Protein AF-A0A844P976-F1 (afdb_monomer)

Organism: Aliivibrio fischeri (NCBI:txid668)

InterPro domains:
  IPR026889 Transposase zinc-binding domain [PF14319] (6-69)

Solvent-accessible surface area (backbone atoms only — not comparable to full-atom values): 4334 Å² total; per-residue (Å²): 122,62,87,51,90,58,44,46,60,57,50,44,71,78,40,52,93,79,51,56,68,69,58,56,50,54,53,50,45,46,72,46,45,51,32,66,87,55,40,63,46,82,42,70,57,92,49,90,90,50,88,59,72,47,76,49,42,32,62,62,71,39,70,87,21,93,88,60,28,121

Mean predicted aligned error: 5.22 Å

Structure (mmCIF, N/CA/C/O backbone):
data_AF-A0A844P976-F1
#
_entry.id   AF-A0A844P976-F1
#
loop_
_atom_site.group_PDB
_atom_site.id
_atom_site.type_symbol
_atom_site.label_atom_id
_atom_site.label_alt_id
_atom_site.label_comp_id
_atom_site.label_asym_id
_atom_site.label_entity_id
_atom_site.label_seq_id
_atom_site.pdbx_PDB_ins_code
_atom_site.Cartn_x
_atom_site.Cartn_y
_atom_site.Cartn_z
_atom_site.occupancy
_atom_site.B_iso_or_equiv
_atom_site.auth_seq_id
_a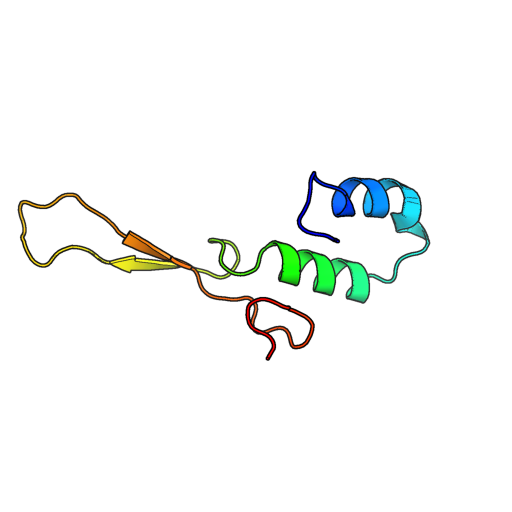tom_site.auth_comp_id
_atom_site.auth_asym_id
_atom_site.auth_atom_id
_atom_site.pdbx_PDB_model_num
ATOM 1 N N . LEU A 1 1 ? 16.671 5.314 2.226 1.00 55.25 1 LEU A N 1
ATOM 2 C CA . LEU A 1 1 ? 17.011 6.028 0.972 1.00 55.25 1 LEU A CA 1
ATOM 3 C C . LEU A 1 1 ? 15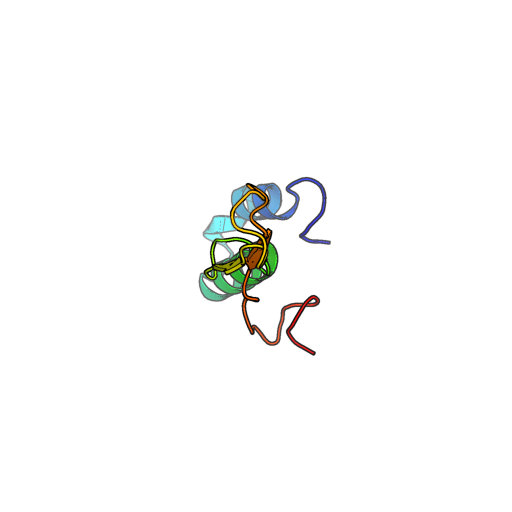.823 6.756 0.332 1.00 55.25 1 LEU A C 1
ATOM 5 O O . LEU A 1 1 ? 15.918 7.962 0.178 1.00 55.25 1 LEU A O 1
ATOM 9 N N . PHE A 1 2 ? 14.712 6.090 -0.014 1.00 59.38 2 PHE A N 1
ATOM 10 C CA . PHE A 1 2 ? 13.629 6.729 -0.795 1.00 59.38 2 PHE A CA 1
ATOM 11 C C . PHE A 1 2 ? 12.642 7.606 0.004 1.00 59.38 2 PHE A C 1
ATOM 13 O O . PHE A 1 2 ? 12.101 8.554 -0.552 1.00 59.38 2 PHE A O 1
ATOM 20 N N . ASN A 1 3 ? 12.440 7.332 1.299 1.00 58.81 3 ASN A N 1
ATOM 21 C CA . ASN A 1 3 ? 11.468 8.039 2.156 1.00 58.81 3 ASN A CA 1
ATOM 22 C C . ASN A 1 3 ? 11.934 9.414 2.680 1.00 58.81 3 ASN A C 1
ATOM 24 O O . ASN A 1 3 ? 11.155 10.099 3.333 1.00 58.81 3 ASN A O 1
ATOM 28 N N . SER A 1 4 ? 13.190 9.813 2.457 1.00 60.09 4 SER A N 1
ATOM 29 C CA . SER A 1 4 ? 13.718 11.077 2.991 1.00 60.09 4 SER A CA 1
ATOM 30 C C . SER A 1 4 ? 13.659 12.184 1.934 1.00 60.09 4 SER A C 1
ATOM 32 O O . SER A 1 4 ? 14.101 11.979 0.803 1.00 60.09 4 SER A O 1
ATOM 34 N N . GLN A 1 5 ? 13.115 13.347 2.310 1.00 62.81 5 GLN A N 1
ATOM 35 C CA . GLN A 1 5 ? 13.246 14.633 1.601 1.00 62.81 5 GLN A CA 1
ATOM 36 C C .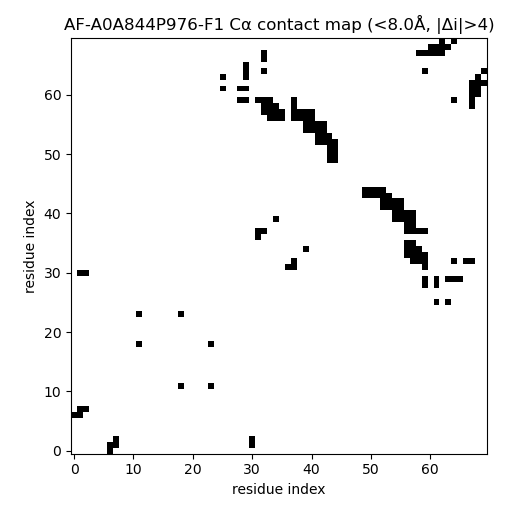 GLN A 1 5 ? 12.901 14.628 0.094 1.00 62.81 5 GLN A C 1
ATOM 38 O O . GLN A 1 5 ? 13.545 15.317 -0.699 1.00 62.81 5 GLN A O 1
ATOM 43 N N . ASN A 1 6 ? 11.884 13.867 -0.334 1.00 75.56 6 ASN A N 1
ATOM 44 C CA . ASN A 1 6 ? 11.460 13.782 -1.744 1.00 75.56 6 ASN A CA 1
ATOM 45 C C . ASN A 1 6 ? 12.563 13.320 -2.720 1.00 75.56 6 ASN A C 1
ATOM 47 O O . ASN A 1 6 ? 12.480 13.574 -3.924 1.00 75.56 6 ASN A O 1
ATOM 51 N N . ASN A 1 7 ? 13.584 12.605 -2.234 1.00 85.00 7 ASN A N 1
ATOM 52 C CA . ASN A 1 7 ? 14.698 12.137 -3.063 1.00 85.00 7 ASN A CA 1
ATOM 53 C C . ASN A 1 7 ? 14.236 11.250 -4.228 1.00 85.00 7 ASN A C 1
ATOM 55 O O . ASN A 1 7 ? 14.778 11.350 -5.327 1.00 85.00 7 ASN A O 1
ATOM 59 N N . TRP 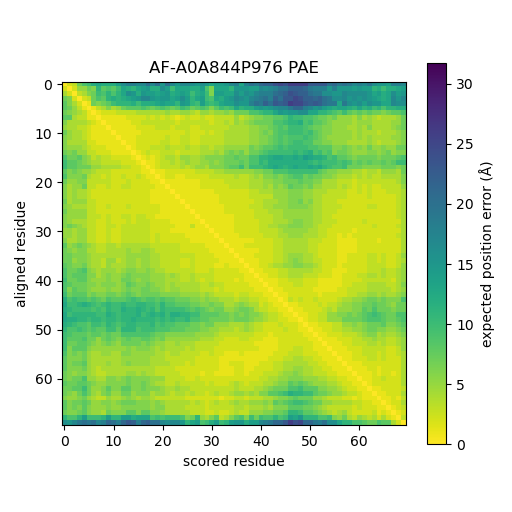A 1 8 ? 13.193 10.437 -4.022 1.00 87.94 8 TRP A N 1
ATOM 60 C CA . TRP A 1 8 ? 12.589 9.656 -5.103 1.00 87.94 8 TRP A CA 1
ATOM 61 C C . TRP A 1 8 ? 11.995 10.531 -6.209 1.00 87.94 8 TRP A C 1
ATOM 63 O O . TRP A 1 8 ? 12.241 10.264 -7.379 1.00 87.94 8 TRP A O 1
ATOM 73 N N . LEU A 1 9 ? 11.253 11.588 -5.863 1.00 87.56 9 LEU A N 1
ATOM 74 C CA . LEU A 1 9 ? 10.630 12.467 -6.856 1.00 87.56 9 LEU A CA 1
ATOM 75 C C . LEU A 1 9 ? 11.685 13.185 -7.703 1.00 87.56 9 LEU A C 1
ATOM 77 O O . LEU A 1 9 ? 11.555 13.235 -8.923 1.00 87.56 9 LEU A O 1
ATOM 81 N N . LYS A 1 10 ? 12.766 13.666 -7.073 1.00 89.38 10 LYS A N 1
ATOM 82 C CA . LYS A 1 10 ? 13.910 14.269 -7.778 1.00 89.38 10 LYS A CA 1
ATOM 83 C C . LYS A 1 10 ? 14.587 13.267 -8.717 1.00 89.38 10 LYS A C 1
ATOM 85 O O . LYS A 1 10 ? 14.843 13.576 -9.878 1.00 89.38 10 LYS A O 1
ATOM 90 N N . PHE A 1 11 ? 14.844 12.052 -8.234 1.00 90.31 11 PHE A N 1
ATOM 91 C CA . PHE A 1 11 ? 15.447 10.992 -9.040 1.00 90.31 11 PHE A CA 1
ATOM 92 C C . PHE A 1 11 ? 14.557 10.598 -10.225 1.00 90.31 11 PHE A C 1
ATOM 94 O O . PHE A 1 11 ? 15.049 10.503 -11.349 1.00 90.31 11 PHE A O 1
ATOM 101 N N . LEU A 1 12 ? 13.255 10.420 -9.987 1.00 91.69 12 LEU A N 1
ATOM 102 C CA . LEU A 1 12 ? 12.269 10.088 -11.008 1.00 91.69 12 LEU A CA 1
ATOM 103 C C . LEU A 1 12 ? 12.203 11.174 -12.079 1.00 91.69 12 LEU A C 1
ATOM 105 O O . LEU A 1 12 ? 12.245 10.843 -13.257 1.00 91.69 12 LEU A O 1
ATOM 109 N N . HIS A 1 13 ? 12.146 12.448 -11.687 1.00 91.19 13 HIS A N 1
ATOM 110 C CA . HIS A 1 13 ? 12.131 13.571 -12.623 1.00 91.19 13 HIS A CA 1
ATOM 111 C C . HIS A 1 13 ? 13.343 13.540 -13.568 1.00 91.19 13 HIS A C 1
ATOM 113 O O . HIS A 1 13 ? 13.185 13.658 -14.779 1.00 91.19 13 HIS A O 1
ATOM 119 N N . ASN A 1 14 ? 14.538 13.288 -13.027 1.00 92.69 14 ASN A N 1
ATOM 120 C CA . ASN A 1 14 ? 15.781 13.314 -13.800 1.00 92.69 14 ASN A CA 1
ATOM 121 C C . ASN A 1 14 ? 16.028 12.040 -14.630 1.00 92.69 14 ASN A C 1
ATOM 123 O O . ASN A 1 14 ? 16.823 12.072 -15.562 1.00 92.69 14 ASN A O 1
ATOM 127 N N . ASN A 1 15 ? 15.375 10.918 -14.304 1.00 92.44 15 ASN A N 1
ATOM 128 C CA . ASN A 1 15 ? 15.666 9.607 -14.905 1.00 92.44 15 ASN A CA 1
ATOM 129 C C . ASN A 1 15 ? 14.443 8.926 -15.535 1.00 92.44 15 ASN A C 1
ATOM 131 O O . ASN A 1 15 ? 14.531 7.762 -15.925 1.00 92.44 15 ASN A O 1
ATOM 135 N N . LYS A 1 16 ? 13.300 9.617 -15.650 1.00 88.44 16 LYS A N 1
ATOM 136 C CA . LYS A 1 16 ? 12.015 9.025 -16.065 1.00 88.44 16 LYS A CA 1
ATOM 137 C C . LYS A 1 16 ? 12.105 8.223 -17.366 1.00 88.44 16 LYS A C 1
ATOM 139 O O . LYS A 1 16 ? 11.533 7.143 -17.435 1.00 88.44 16 LYS A O 1
ATOM 144 N N . ALA A 1 17 ? 12.837 8.726 -18.362 1.00 91.06 17 ALA A N 1
ATOM 145 C CA . ALA A 1 17 ? 12.987 8.079 -19.668 1.00 91.06 17 ALA A CA 1
ATOM 146 C C . ALA A 1 17 ? 13.745 6.737 -19.612 1.00 91.06 17 ALA A C 1
ATOM 148 O O . ALA A 1 17 ? 13.535 5.880 -20.462 1.00 91.06 17 ALA A O 1
ATOM 149 N N . ASN A 1 18 ? 14.589 6.540 -18.595 1.00 92.75 18 ASN A N 1
ATOM 150 C CA . ASN A 1 18 ? 15.446 5.360 -18.451 1.00 92.75 18 ASN A CA 1
ATOM 151 C C . ASN A 1 18 ? 14.880 4.323 -17.467 1.00 92.75 18 ASN A C 1
ATOM 153 O O . ASN A 1 18 ? 15.443 3.239 -17.305 1.00 92.75 18 ASN A O 1
ATOM 157 N N . LEU A 1 19 ? 13.781 4.643 -16.777 1.00 93.56 19 LEU A N 1
ATOM 158 C CA . LEU A 1 19 ? 13.193 3.778 -15.761 1.00 93.56 19 LEU A CA 1
ATOM 159 C C . LEU A 1 19 ? 12.045 2.954 -16.332 1.00 93.56 19 LEU A C 1
ATOM 161 O O . LEU A 1 19 ? 11.113 3.468 -16.945 1.00 93.56 19 LEU A O 1
ATOM 165 N N . ARG A 1 20 ? 12.069 1.650 -16.046 1.00 94.56 20 ARG A N 1
ATOM 166 C CA . ARG A 1 20 ? 10.940 0.768 -16.349 1.00 94.56 20 ARG A CA 1
ATOM 167 C C . ARG A 1 20 ? 9.736 1.155 -15.493 1.00 94.56 20 ARG A C 1
ATOM 169 O O . ARG A 1 20 ? 9.880 1.373 -14.28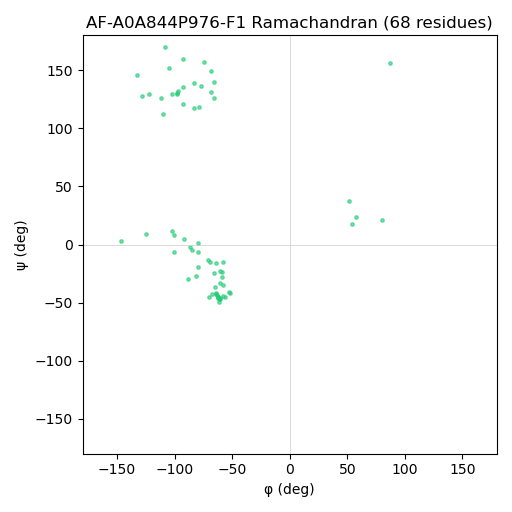8 1.00 94.56 20 ARG A O 1
ATOM 176 N N . ALA A 1 21 ? 8.545 1.123 -16.085 1.00 92.81 21 ALA A N 1
ATOM 177 C CA . ALA A 1 21 ? 7.292 1.431 -15.394 1.00 92.81 21 ALA A CA 1
ATOM 178 C C . ALA A 1 21 ? 7.107 0.614 -14.101 1.00 92.81 21 ALA A C 1
ATOM 180 O O . ALA A 1 21 ? 6.754 1.176 -13.069 1.00 92.81 21 ALA A O 1
ATOM 181 N N . VAL A 1 22 ? 7.461 -0.677 -14.117 1.00 91.75 22 VAL A N 1
ATOM 182 C CA . VAL A 1 22 ? 7.371 -1.563 -12.941 1.00 91.75 2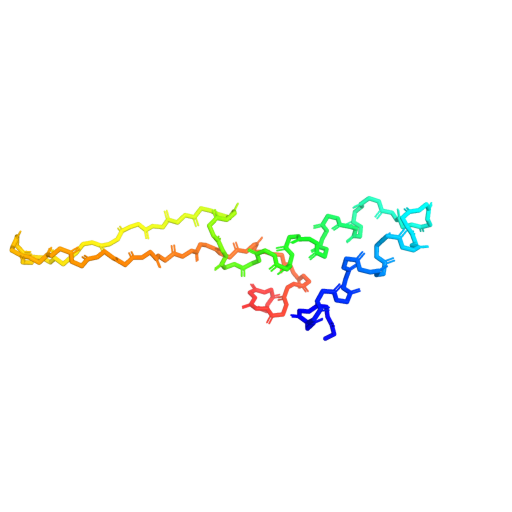2 VAL A CA 1
ATOM 183 C C . VAL A 1 22 ? 8.231 -1.097 -11.758 1.00 91.75 22 VAL A C 1
ATOM 185 O O . VAL A 1 22 ? 7.847 -1.263 -10.603 1.00 91.75 22 VAL A O 1
ATOM 188 N N . VAL A 1 23 ? 9.387 -0.476 -12.017 1.00 91.06 23 VAL A N 1
ATOM 189 C CA . VAL A 1 23 ? 10.241 0.074 -10.952 1.00 91.06 23 VAL A CA 1
ATOM 190 C C . VAL A 1 23 ? 9.560 1.289 -10.335 1.00 91.06 23 VAL A C 1
ATOM 192 O O . VAL A 1 23 ? 9.486 1.400 -9.113 1.00 91.06 23 VAL A O 1
ATOM 195 N N . ILE A 1 24 ? 9.018 2.167 -11.180 1.00 91.88 24 ILE A N 1
ATOM 196 C CA . ILE A 1 24 ? 8.307 3.368 -10.741 1.00 91.88 24 ILE A CA 1
ATOM 197 C C . ILE A 1 24 ? 7.090 2.979 -9.898 1.00 91.88 24 ILE A C 1
ATOM 199 O O . ILE A 1 24 ? 6.897 3.528 -8.812 1.00 91.88 24 ILE A O 1
ATOM 203 N N . GLU A 1 25 ? 6.308 2.003 -10.358 1.00 90.88 25 GLU A N 1
ATOM 204 C CA . GLU A 1 25 ? 5.133 1.494 -9.654 1.00 90.88 25 GLU A CA 1
ATOM 205 C C . GLU A 1 25 ? 5.504 0.896 -8.293 1.00 90.88 25 GLU A C 1
ATOM 207 O O . GLU A 1 25 ? 4.916 1.269 -7.279 1.00 90.88 25 GLU A O 1
ATOM 212 N N . ASN A 1 26 ? 6.512 0.020 -8.239 1.00 90.62 26 ASN A N 1
ATOM 213 C CA . ASN A 1 26 ? 6.916 -0.644 -7.000 1.00 90.62 26 ASN A CA 1
ATOM 214 C C . ASN A 1 26 ? 7.454 0.340 -5.957 1.00 90.62 26 ASN A C 1
ATOM 216 O O . ASN A 1 26 ? 7.103 0.240 -4.778 1.00 90.62 26 ASN A O 1
ATOM 220 N N . VAL A 1 27 ? 8.279 1.306 -6.375 1.00 90.44 27 VAL A N 1
ATOM 221 C CA . VAL A 1 27 ? 8.797 2.332 -5.462 1.00 90.44 27 VAL A CA 1
ATOM 222 C C . VAL A 1 27 ? 7.665 3.247 -5.002 1.00 90.44 27 VAL A C 1
ATOM 224 O O . VAL A 1 27 ? 7.551 3.501 -3.807 1.00 90.44 27 VAL A O 1
ATOM 227 N N . THR A 1 28 ? 6.768 3.667 -5.896 1.00 90.06 28 THR A N 1
ATOM 228 C CA . THR A 1 28 ? 5.612 4.505 -5.530 1.00 90.06 28 THR A CA 1
ATOM 229 C C . THR A 1 28 ? 4.687 3.780 -4.549 1.00 90.06 28 THR A C 1
ATOM 231 O O . THR A 1 28 ? 4.353 4.334 -3.504 1.00 90.06 28 THR A O 1
ATOM 234 N N . LYS A 1 29 ? 4.357 2.504 -4.802 1.00 90.81 29 LYS A N 1
ATOM 235 C CA . LYS A 1 29 ? 3.581 1.668 -3.871 1.00 90.81 29 LYS A CA 1
ATOM 236 C C . LYS A 1 29 ? 4.251 1.556 -2.502 1.00 90.81 29 LYS A C 1
ATOM 238 O O . LYS A 1 29 ? 3.579 1.674 -1.478 1.00 90.81 29 LYS A O 1
ATOM 243 N N . MET A 1 30 ? 5.566 1.344 -2.471 1.00 92.06 30 MET A N 1
ATOM 244 C CA . MET A 1 30 ? 6.331 1.276 -1.226 1.00 92.06 30 MET A CA 1
ATOM 245 C C . MET A 1 30 ? 6.290 2.602 -0.453 1.00 92.06 30 MET A C 1
ATOM 247 O O . MET A 1 30 ? 6.101 2.577 0.762 1.00 92.06 30 MET A O 1
ATOM 251 N N . LEU A 1 31 ? 6.449 3.741 -1.133 1.00 91.00 31 LEU A N 1
ATOM 252 C CA . LEU A 1 31 ? 6.416 5.074 -0.515 1.00 91.00 31 LEU A CA 1
ATOM 253 C C . LEU A 1 31 ? 5.036 5.412 0.061 1.00 91.00 31 LEU A C 1
ATOM 255 O O . LEU A 1 31 ? 4.942 6.004 1.132 1.00 91.00 31 LEU A O 1
ATOM 259 N N . SER A 1 32 ? 3.963 4.992 -0.610 1.00 92.00 32 SER A N 1
ATOM 260 C CA . SER A 1 32 ? 2.587 5.197 -0.145 1.00 92.00 32 SER A CA 1
ATOM 261 C C . SER A 1 32 ? 2.146 4.189 0.927 1.00 92.00 32 SER A C 1
ATOM 263 O O . SER A 1 32 ? 0.994 4.218 1.364 1.00 92.00 32 SER A O 1
ATOM 265 N N . CYS A 1 33 ? 3.011 3.261 1.350 1.00 94.00 33 CYS A N 1
ATOM 266 C CA . CYS A 1 33 ? 2.636 2.174 2.249 1.00 94.00 33 CYS A CA 1
ATOM 267 C C . CYS A 1 33 ? 2.224 2.668 3.647 1.00 94.00 33 CYS A C 1
ATOM 269 O O . CYS A 1 33 ? 3.008 3.301 4.362 1.00 94.00 33 CYS A O 1
ATOM 271 N N . GLY A 1 34 ? 1.025 2.268 4.087 1.00 92.88 34 GLY A N 1
ATOM 272 C CA . GLY A 1 34 ? 0.466 2.684 5.376 1.00 92.88 34 GLY A CA 1
ATOM 273 C C . GLY A 1 34 ? -0.144 4.085 5.339 1.00 92.88 34 GLY A C 1
ATOM 274 O O . GLY A 1 34 ? -0.265 4.723 6.379 1.00 92.88 34 GLY A O 1
ATOM 275 N N . THR A 1 35 ? -0.498 4.572 4.149 1.00 94.25 35 THR A N 1
ATOM 276 C CA . THR A 1 35 ? -1.297 5.788 3.957 1.00 94.25 35 THR A CA 1
ATOM 277 C C . THR A 1 35 ? -2.697 5.421 3.467 1.00 94.25 35 THR A C 1
ATOM 279 O O . THR A 1 35 ? -2.944 4.283 3.057 1.00 94.25 35 THR A O 1
ATOM 282 N N . ALA A 1 36 ? -3.605 6.398 3.436 1.00 95.12 36 ALA A N 1
ATOM 283 C CA . ALA A 1 36 ? -4.963 6.210 2.927 1.00 95.12 36 ALA A CA 1
ATOM 284 C C . ALA A 1 36 ? -5.031 5.724 1.462 1.00 95.12 36 ALA A C 1
ATOM 286 O O . ALA A 1 36 ? -6.068 5.208 1.053 1.00 95.12 36 ALA A O 1
ATOM 287 N N . ALA A 1 37 ? -3.935 5.807 0.695 1.00 93.56 37 ALA A N 1
ATOM 288 C CA . ALA A 1 37 ? -3.849 5.301 -0.678 1.00 93.56 37 ALA A CA 1
ATOM 289 C C . ALA A 1 37 ? -4.133 3.791 -0.808 1.00 93.56 37 ALA A C 1
ATOM 291 O O . ALA A 1 37 ? -4.533 3.338 -1.875 1.00 93.56 37 ALA A O 1
ATOM 292 N N . PHE A 1 38 ? -3.942 3.012 0.264 1.00 93.00 38 PHE A N 1
ATOM 293 C CA . PHE A 1 38 ? -4.248 1.573 0.293 1.00 93.00 38 PHE A CA 1
ATOM 294 C C . PHE A 1 38 ? -5.558 1.245 1.022 1.00 93.00 38 PHE A C 1
ATOM 296 O O . PHE A 1 38 ? -5.844 0.082 1.303 1.00 93.00 38 PHE A O 1
ATOM 303 N N . GLY A 1 39 ? -6.366 2.262 1.318 1.00 95.25 39 GLY A N 1
ATOM 304 C CA . GLY A 1 39 ? -7.590 2.131 2.094 1.00 95.25 39 GLY A CA 1
ATOM 305 C C . GLY A 1 39 ? -7.356 2.245 3.598 1.00 95.25 39 GLY A C 1
ATOM 306 O O . GLY A 1 39 ? -6.265 1.994 4.122 1.00 95.25 39 GLY A O 1
ATOM 307 N N . SER A 1 40 ? -8.418 2.633 4.299 1.00 97.06 40 SER A N 1
ATOM 308 C CA . SER A 1 40 ? -8.409 2.882 5.739 1.00 97.06 40 SER A CA 1
ATOM 309 C C . SER A 1 40 ? -9.592 2.194 6.399 1.00 97.06 40 SER A C 1
ATOM 311 O O . SER A 1 40 ? -10.670 2.107 5.816 1.00 97.06 40 SER A O 1
ATOM 313 N N . ARG A 1 41 ? -9.391 1.726 7.627 1.00 96.56 41 ARG A N 1
ATOM 314 C CA . ARG A 1 41 ? -10.475 1.345 8.530 1.00 96.56 41 ARG A CA 1
ATOM 315 C C . ARG A 1 41 ? -10.667 2.448 9.552 1.00 96.56 41 ARG A C 1
ATOM 317 O O . ARG A 1 41 ? -9.694 2.887 10.166 1.00 96.56 41 ARG A O 1
ATOM 324 N N . GLU A 1 42 ? -11.907 2.875 9.699 1.00 96.94 42 GLU A N 1
ATOM 325 C CA . GLU A 1 42 ? -12.318 3.877 10.668 1.00 96.94 42 GLU A CA 1
ATOM 326 C C . GLU A 1 42 ? -12.765 3.194 11.959 1.00 96.94 42 GLU A C 1
ATOM 328 O O . GLU A 1 42 ? -13.462 2.178 11.929 1.00 96.94 42 GLU A O 1
ATOM 333 N N . TYR A 1 43 ? -12.320 3.728 13.091 1.00 96.56 43 TYR A N 1
ATOM 334 C CA . TYR A 1 43 ? -12.664 3.232 14.413 1.00 96.56 43 TYR A CA 1
ATOM 335 C C . TYR A 1 43 ? -13.180 4.379 15.267 1.00 96.56 43 TYR A C 1
ATOM 337 O O . TYR A 1 43 ? -12.499 5.394 15.437 1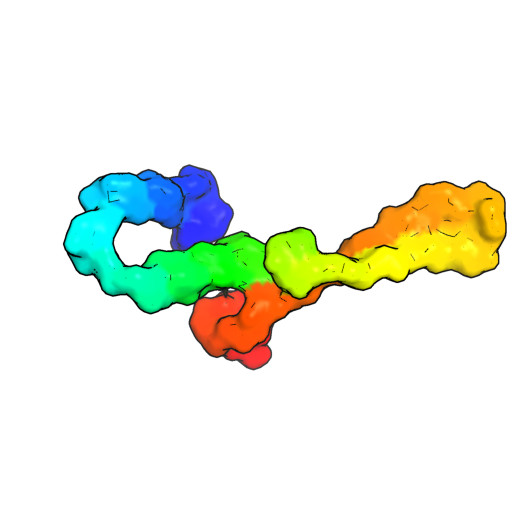.00 96.56 43 TYR A O 1
ATOM 345 N N . HIS A 1 44 ? -14.352 4.157 15.852 1.00 96.25 44 HIS A N 1
ATOM 346 C CA . HIS A 1 44 ? -14.969 5.046 16.823 1.00 96.25 44 HIS A CA 1
ATOM 347 C C . H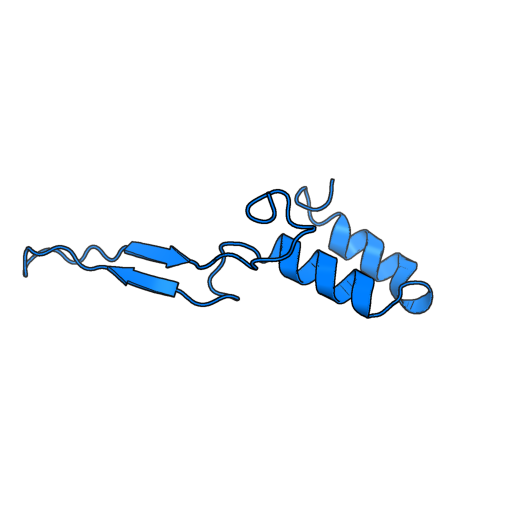IS A 1 44 ? -14.825 4.459 18.222 1.00 96.25 44 HIS A C 1
ATOM 349 O O . HIS A 1 44 ? -14.756 3.240 18.407 1.00 96.25 44 HIS A O 1
ATOM 355 N N . CYS A 1 45 ? -14.793 5.328 19.225 1.00 94.62 45 CYS A N 1
ATOM 356 C CA . CYS A 1 45 ? -14.896 4.893 20.608 1.00 94.62 45 CYS A CA 1
ATOM 357 C C . CYS A 1 45 ? -16.303 4.354 20.901 1.00 94.62 45 CYS A C 1
ATOM 359 O O . CYS A 1 45 ? -17.289 4.849 20.368 1.00 94.62 45 CYS A O 1
ATOM 361 N N . CYS A 1 46 ? -16.409 3.395 21.823 1.00 93.56 46 CYS A N 1
ATOM 362 C CA . CYS A 1 46 ? -17.707 2.851 22.237 1.00 93.56 46 CYS A CA 1
ATOM 363 C C . CYS A 1 46 ? -18.568 3.852 23.031 1.00 93.56 46 CYS A C 1
ATOM 365 O O . CYS A 1 46 ? -19.754 3.613 23.224 1.00 93.56 46 CYS A O 1
ATOM 367 N N . ASN A 1 47 ? -17.978 4.947 23.527 1.00 95.94 47 ASN A N 1
ATOM 368 C CA . ASN A 1 47 ? -18.708 6.013 24.211 1.00 95.94 47 ASN A CA 1
ATOM 369 C C . ASN A 1 47 ? -19.399 6.922 23.172 1.00 95.94 47 ASN A C 1
ATOM 371 O O . ASN A 1 47 ? -18.679 7.590 22.428 1.00 95.94 47 ASN A O 1
ATOM 375 N N . PRO A 1 48 ? -20.742 7.034 23.164 1.00 91.94 48 PRO A N 1
ATOM 376 C CA . PRO A 1 48 ? -21.478 7.865 22.204 1.00 91.94 48 PRO A CA 1
ATOM 377 C C . PRO A 1 48 ? -21.140 9.361 22.263 1.00 91.94 48 PRO A C 1
ATOM 379 O O . PRO A 1 48 ? -21.329 10.071 21.283 1.00 91.94 48 PRO A O 1
ATOM 382 N N . ASN A 1 49 ? -20.621 9.846 23.396 1.00 95.94 49 ASN A N 1
ATOM 383 C CA . ASN A 1 49 ? -20.230 11.249 23.570 1.00 95.94 49 ASN A CA 1
ATOM 384 C C . ASN A 1 49 ? -18.794 11.537 23.099 1.00 95.94 49 ASN A C 1
ATOM 386 O O . ASN A 1 49 ? -18.315 12.665 23.200 1.00 95.94 49 ASN A O 1
ATOM 390 N N . CYS A 1 50 ? -18.069 10.518 22.643 1.00 95.88 50 CYS A N 1
ATOM 391 C CA . CYS A 1 50 ? -16.696 10.654 22.195 1.00 95.88 50 CYS A CA 1
ATOM 392 C C . CYS A 1 50 ? -16.657 10.901 20.683 1.00 95.88 50 CYS A C 1
ATOM 394 O O . CYS A 1 50 ? -17.085 10.058 19.902 1.00 95.88 50 CYS A O 1
ATOM 396 N N . THR A 1 51 ? -16.085 12.027 20.262 1.00 95.50 51 THR A N 1
ATOM 397 C CA . THR A 1 51 ? -15.940 12.394 18.841 1.00 95.50 51 THR A CA 1
ATOM 398 C C . THR A 1 51 ? -14.611 11.942 18.233 1.00 95.50 51 THR A C 1
ATOM 400 O O . THR A 1 51 ? -14.312 12.259 17.083 1.00 95.50 51 THR A O 1
ATOM 403 N N . HIS A 1 52 ? -13.789 11.209 18.989 1.00 96.19 52 HIS A N 1
ATOM 404 C CA . HIS A 1 52 ? -12.512 10.717 18.490 1.00 96.19 52 HIS A CA 1
ATOM 405 C C . HIS A 1 52 ? -12.721 9.649 17.418 1.00 96.19 52 HIS A C 1
ATOM 407 O O . HIS A 1 52 ? -13.432 8.662 17.621 1.00 96.19 52 HIS A O 1
ATOM 413 N N . ILE A 1 53 ? -12.018 9.830 16.305 1.00 95.50 53 ILE A N 1
ATOM 414 C CA . ILE A 1 53 ? -11.979 8.891 15.192 1.00 95.50 53 ILE A CA 1
ATOM 415 C C . ILE A 1 53 ? -10.526 8.494 14.972 1.00 95.50 53 ILE A C 1
ATOM 417 O O . ILE A 1 53 ? -9.643 9.349 14.860 1.00 95.50 53 ILE A O 1
ATOM 421 N N . LYS A 1 54 ? -10.266 7.189 14.907 1.00 96.00 54 LYS A N 1
ATOM 422 C CA . LYS A 1 54 ? -8.947 6.649 14.579 1.00 96.00 54 LYS A CA 1
ATOM 423 C C . LYS A 1 54 ? -8.996 5.957 13.227 1.00 96.00 54 LYS A C 1
ATOM 425 O O . LYS A 1 54 ? -9.759 5.016 13.037 1.00 96.00 54 LYS A O 1
ATOM 430 N N . TYR A 1 55 ? -8.107 6.361 12.328 1.00 96.69 55 TYR A N 1
ATOM 431 C CA . TYR A 1 55 ? -7.910 5.683 11.053 1.00 96.69 55 TYR A CA 1
ATOM 432 C C . TYR A 1 55 ? -6.720 4.735 11.132 1.00 96.69 55 TYR A C 1
ATOM 434 O O . TYR A 1 55 ? -5.624 5.119 11.540 1.00 96.69 55 TYR A O 1
ATOM 442 N N . ILE A 1 56 ? -6.932 3.489 10.717 1.00 96.12 56 ILE A N 1
ATOM 443 C CA . ILE A 1 56 ? -5.866 2.510 10.516 1.00 96.12 56 ILE A CA 1
ATOM 444 C C . ILE A 1 56 ? -5.731 2.260 9.018 1.00 96.12 56 ILE A C 1
ATOM 446 O O . ILE A 1 56 ? -6.627 1.698 8.388 1.00 96.12 56 ILE A O 1
ATOM 450 N N . HIS A 1 57 ? -4.609 2.690 8.450 1.00 96.81 57 HIS A N 1
ATOM 451 C CA . HIS A 1 57 ? -4.317 2.542 7.029 1.00 96.81 57 HIS A CA 1
ATOM 452 C C . HIS A 1 57 ? -3.751 1.160 6.714 1.00 96.81 57 HIS A C 1
ATOM 454 O O . HIS A 1 57 ? -2.896 0.644 7.440 1.00 96.81 57 HIS A O 1
ATOM 460 N N . GLN A 1 58 ? -4.186 0.581 5.599 1.00 94.88 58 GLN A N 1
ATOM 461 C CA . GLN A 1 58 ? -3.644 -0.688 5.133 1.00 94.88 58 GLN A CA 1
ATOM 462 C C . GLN A 1 58 ? -2.248 -0.516 4.531 1.00 94.88 58 GLN A C 1
ATOM 464 O O . GLN A 1 58 ? -1.833 0.560 4.092 1.00 94.88 58 GLN A O 1
ATOM 469 N N . THR A 1 59 ? -1.489 -1.607 4.525 1.00 94.94 59 THR A N 1
ATOM 470 C CA . THR A 1 59 ? -0.146 -1.637 3.944 1.00 94.94 59 THR A CA 1
ATOM 471 C C . THR A 1 59 ? -0.178 -2.086 2.487 1.00 94.94 59 THR A C 1
ATOM 473 O O . THR A 1 59 ? -1.120 -2.738 2.046 1.00 94.94 59 THR A O 1
ATOM 476 N N . CYS A 1 60 ? 0.873 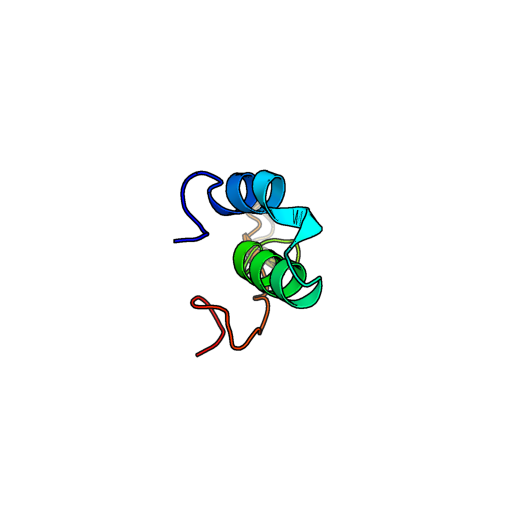-1.764 1.731 1.00 93.44 60 CYS A N 1
ATOM 477 C CA . CYS A 1 60 ? 0.943 -2.061 0.297 1.00 93.44 60 CYS A CA 1
ATOM 478 C C . CYS A 1 60 ? 1.110 -3.555 -0.038 1.00 93.44 60 CYS A C 1
ATOM 480 O O . CYS A 1 60 ? 0.990 -3.927 -1.202 1.00 93.44 60 CYS A O 1
ATOM 482 N N . LYS A 1 61 ? 1.441 -4.395 0.958 1.00 89.94 61 LYS A N 1
ATOM 483 C CA . LYS A 1 61 ? 1.705 -5.846 0.832 1.00 89.94 61 LYS A CA 1
ATOM 484 C C . LYS A 1 61 ? 2.765 -6.227 -0.217 1.00 89.94 61 LYS A C 1
ATOM 486 O O . LYS A 1 61 ? 2.852 -7.382 -0.620 1.00 89.94 61 LYS A O 1
ATOM 491 N N . SER A 1 62 ? 3.596 -5.276 -0.645 1.00 89.56 62 SER A N 1
ATOM 492 C CA . SER A 1 62 ? 4.690 -5.540 -1.580 1.00 89.56 62 SER A CA 1
ATOM 493 C C . SER A 1 62 ? 5.868 -6.211 -0.875 1.00 89.56 62 SER A C 1
ATOM 495 O O . SER A 1 62 ? 6.306 -5.729 0.169 1.00 89.56 62 SER A O 1
ATOM 497 N N . ARG A 1 63 ? 6.448 -7.244 -1.503 1.00 86.62 63 ARG A N 1
ATOM 498 C CA . ARG A 1 63 ? 7.676 -7.926 -1.044 1.00 86.62 63 ARG A CA 1
ATOM 499 C C . ARG A 1 63 ? 8.880 -6.990 -0.936 1.00 86.62 63 ARG A C 1
ATOM 501 O O . ARG A 1 63 ? 9.773 -7.217 -0.137 1.00 86.62 63 ARG A O 1
ATOM 508 N N . THR A 1 64 ? 8.920 -5.927 -1.739 1.00 83.62 64 THR A N 1
ATOM 509 C CA . THR A 1 64 ? 10.031 -4.961 -1.725 1.00 83.62 64 THR A CA 1
ATOM 510 C C . THR A 1 64 ? 9.866 -3.884 -0.654 1.00 83.62 64 THR A C 1
ATOM 512 O O . THR A 1 64 ? 10.735 -3.027 -0.505 1.00 83.62 64 THR A O 1
ATOM 515 N N . CYS A 1 65 ? 8.739 -3.867 0.065 1.00 89.38 65 CYS A N 1
ATOM 516 C CA . CYS A 1 65 ? 8.463 -2.841 1.053 1.00 89.38 65 CYS A CA 1
ATOM 517 C C . CYS A 1 65 ? 9.137 -3.168 2.384 1.00 89.38 65 CYS A C 1
ATOM 519 O O . CYS A 1 65 ? 8.748 -4.106 3.071 1.00 89.38 65 CYS A O 1
ATOM 521 N N . SER A 1 66 ? 10.059 -2.316 2.825 1.00 85.69 66 SER A N 1
ATOM 522 C CA . SER A 1 66 ? 10.712 -2.468 4.132 1.00 85.69 66 SER A CA 1
ATOM 523 C C . SER A 1 66 ? 9.766 -2.338 5.332 1.00 85.69 66 SER A C 1
ATOM 525 O O . SER A 1 66 ? 10.130 -2.726 6.436 1.00 85.69 66 SER A O 1
ATOM 527 N N . ARG A 1 67 ? 8.558 -1.787 5.142 1.00 86.06 67 ARG A N 1
ATOM 528 C CA . ARG A 1 67 ? 7.560 -1.614 6.209 1.00 86.06 67 ARG A CA 1
ATOM 529 C C . ARG A 1 67 ? 6.632 -2.819 6.382 1.00 86.06 67 ARG A C 1
ATOM 531 O O . ARG A 1 67 ? 6.115 -3.007 7.475 1.00 86.06 67 ARG A O 1
ATOM 538 N N . CYS A 1 68 ? 6.354 -3.584 5.326 1.00 89.81 68 CYS A N 1
ATOM 539 C CA . CYS A 1 68 ? 5.339 -4.649 5.377 1.00 89.81 68 CYS A CA 1
ATOM 540 C C . CYS A 1 68 ? 5.637 -5.887 4.522 1.00 89.81 68 CYS A C 1
ATOM 542 O O . CYS A 1 68 ? 4.752 -6.724 4.371 1.00 89.81 68 CYS A O 1
ATOM 544 N N . GLY A 1 69 ? 6.794 -5.930 3.865 1.00 79.38 69 GLY A N 1
ATOM 545 C CA . GLY A 1 69 ? 7.195 -6.968 2.916 1.00 79.38 69 GLY A CA 1
ATOM 546 C C . GLY A 1 69 ? 8.143 -8.020 3.487 1.00 79.38 69 GLY A C 1
ATOM 547 O O . GLY A 1 69 ? 8.655 -8.813 2.702 1.00 79.38 69 GLY A O 1
ATOM 548 N N . MET A 1 70 ? 8.382 -8.003 4.805 1.00 60.03 70 MET A N 1
ATOM 549 C CA . MET A 1 70 ? 8.983 -9.120 5.543 1.00 60.03 70 MET A CA 1
ATOM 550 C C . MET A 1 70 ? 7.893 -10.044 6.069 1.00 60.03 70 MET A C 1
ATOM 552 O O . MET A 1 70 ? 6.866 -9.505 6.545 1.00 60.03 70 MET A O 1
#

Secondary structure (DSSP, 8-state):
-TTSTTHHHHHHHHHGGGS-HHHHHHHHHHHTTTSGGG-EEEEE-SSTT---EEEEEPP---TT-TTT--

pLDDT: mean 89.16, std 9.96, range [55.25, 97.06]

Sequence (70 aa):
LFNSQNNWLKFLHNNKANLRAVVIENVTKMLSCGTAAFGSREYHCCNPNCTHIKYIHQTCKSRTCSRCGM

Foldseek 3Di:
DCQPDNPVVVVCVVCVVPDDPVVVVLSVLLNCFFHCVQPWDWDDDPDPPDPDIDIGGHGSCDCPHPVHND

Radius of gyration: 16.47 Å; Cα contacts (8 Å, |Δi|>4): 81; chains: 1; bounding box: 38×24×44 Å

Nearest PDB structures (foldseek):
  6pcc-assembly1_B  TM=4.902E-01  e=9.702E+00  Pseudomonas putida KT2440